Protein AF-A0A3T0RU20-F1 (afdb_monomer_lite)

Foldseek 3Di:
DDDDDDPPPPPPPPDPPPPDDPPPPVVVVVVVLQVQLCVQCVVVCVVLVNPPATDVRCSVVSSVVSCVVVVPDDGDPSNVVSVVVVVVVVVVVVVVVVVVVVVVVVVVPD

Structure (mmCIF, N/CA/C/O backbone):
data_AF-A0A3T0RU20-F1
#
_entry.id   AF-A0A3T0RU20-F1
#
loop_
_atom_site.group_PDB
_atom_site.id
_atom_site.type_symbol
_atom_site.label_atom_id
_atom_site.label_alt_id
_atom_site.label_comp_id
_atom_site.label_asym_id
_atom_site.label_entity_id
_atom_site.label_seq_id
_atom_site.pdbx_PDB_ins_code
_atom_site.Cartn_x
_atom_site.Cartn_y
_atom_site.Cartn_z
_atom_site.occupancy
_atom_site.B_iso_or_equiv
_atom_site.auth_seq_id
_atom_site.auth_comp_id
_atom_site.auth_asym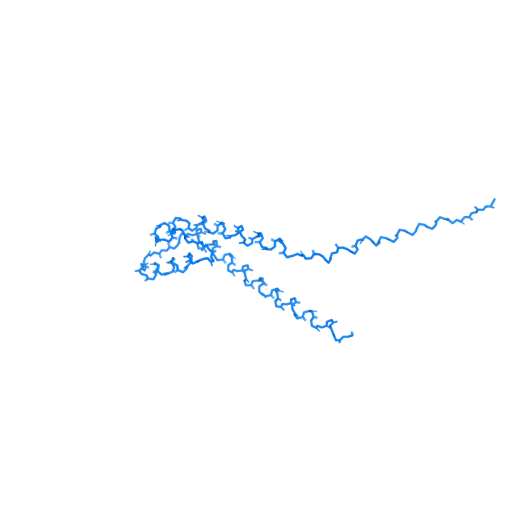_id
_atom_site.auth_atom_id
_atom_site.pdbx_PDB_model_num
ATOM 1 N N . MET A 1 1 ? 48.549 24.449 -58.937 1.00 46.28 1 MET A N 1
ATOM 2 C CA . MET A 1 1 ? 47.769 23.198 -59.045 1.00 46.28 1 MET A CA 1
ATOM 3 C C . MET A 1 1 ? 48.223 22.238 -57.959 1.00 46.28 1 MET A C 1
ATOM 5 O O . MET A 1 1 ? 49.352 21.774 -58.034 1.00 46.28 1 MET A O 1
ATOM 9 N N . LYS A 1 2 ? 47.392 22.028 -56.936 1.00 38.28 2 LYS A N 1
ATOM 10 C CA . LYS A 1 2 ? 47.407 20.900 -55.986 1.00 38.28 2 LYS A CA 1
ATOM 11 C C . LYS A 1 2 ? 46.027 20.899 -55.325 1.00 38.28 2 LYS A C 1
ATOM 13 O O . LYS A 1 2 ? 45.824 21.471 -54.261 1.00 38.28 2 LYS A O 1
ATOM 18 N N . ASN A 1 3 ? 45.063 20.385 -56.081 1.00 48.38 3 ASN A N 1
ATOM 19 C CA . ASN A 1 3 ? 43.754 20.021 -55.567 1.00 48.38 3 ASN A CA 1
ATOM 20 C C . ASN A 1 3 ? 43.882 18.761 -54.709 1.00 48.38 3 ASN A C 1
ATOM 22 O O . ASN A 1 3 ? 44.777 17.951 -54.936 1.00 48.38 3 ASN A O 1
ATOM 26 N N . ALA A 1 4 ? 42.874 18.589 -53.856 1.00 51.84 4 ALA A N 1
ATOM 27 C CA . ALA A 1 4 ? 42.479 17.355 -53.190 1.00 51.84 4 ALA A CA 1
ATOM 28 C C . ALA A 1 4 ? 43.355 16.927 -52.006 1.00 51.84 4 ALA A C 1
ATOM 30 O O . ALA A 1 4 ? 44.388 16.294 -52.166 1.00 51.84 4 ALA A O 1
ATOM 31 N N . LEU A 1 5 ? 42.870 17.200 -50.793 1.00 43.78 5 LEU A N 1
ATOM 32 C CA . LEU A 1 5 ? 42.203 16.168 -49.992 1.00 43.78 5 LEU A CA 1
ATOM 33 C C . LEU A 1 5 ? 41.652 16.812 -48.711 1.00 43.78 5 LEU A C 1
ATOM 35 O O . LEU A 1 5 ? 42.365 17.006 -47.734 1.00 43.78 5 LEU A O 1
ATOM 39 N N . VAL A 1 6 ? 40.364 17.148 -48.717 1.00 48.97 6 VAL A N 1
ATOM 40 C CA . VAL A 1 6 ? 39.599 17.404 -47.491 1.00 48.97 6 VAL A CA 1
ATOM 41 C C . VAL A 1 6 ? 38.577 16.277 -47.407 1.00 48.97 6 VAL A C 1
ATOM 43 O O . VAL A 1 6 ? 37.464 16.387 -47.910 1.00 48.97 6 VAL A O 1
ATOM 46 N N . ALA A 1 7 ? 39.004 15.139 -46.858 1.00 54.53 7 ALA A N 1
ATOM 47 C CA . ALA A 1 7 ? 38.116 14.029 -46.542 1.00 54.53 7 ALA A CA 1
ATOM 48 C C . ALA A 1 7 ? 37.534 14.270 -45.146 1.00 54.53 7 ALA A C 1
ATOM 50 O O . ALA A 1 7 ? 38.129 13.930 -44.125 1.00 54.53 7 ALA A O 1
ATOM 51 N N . ILE A 1 8 ? 36.367 14.908 -45.122 1.00 54.00 8 ILE A N 1
ATOM 52 C CA . ILE A 1 8 ? 35.485 14.980 -43.960 1.00 54.00 8 ILE A CA 1
ATOM 53 C C . ILE A 1 8 ? 34.958 13.559 -43.725 1.00 54.00 8 ILE A C 1
ATOM 55 O O . ILE A 1 8 ? 33.980 13.143 -44.338 1.00 54.00 8 ILE A O 1
ATOM 59 N N . ILE A 1 9 ? 35.620 12.798 -42.854 1.00 49.97 9 ILE A N 1
ATOM 60 C CA . ILE A 1 9 ? 35.049 11.580 -42.269 1.00 49.97 9 ILE A CA 1
ATOM 61 C C . ILE A 1 9 ? 34.425 11.991 -40.936 1.00 49.97 9 ILE A C 1
ATOM 63 O O . ILE A 1 9 ? 35.005 11.827 -39.867 1.00 49.97 9 ILE A O 1
ATOM 67 N N . VAL A 1 10 ? 33.223 12.565 -41.010 1.00 52.16 10 VAL A N 1
ATOM 68 C CA . VAL A 1 10 ? 32.302 12.608 -39.870 1.00 52.16 10 VAL A CA 1
ATOM 69 C C . VAL A 1 10 ? 31.591 11.261 -39.866 1.00 52.16 10 VAL A C 1
ATOM 71 O O . VAL A 1 10 ? 30.474 11.126 -40.355 1.00 52.16 10 VAL A O 1
ATOM 74 N N . ILE A 1 11 ? 32.267 10.231 -39.355 1.00 52.44 11 ILE A N 1
ATOM 75 C CA . ILE A 1 11 ? 31.548 9.062 -38.855 1.00 52.44 11 ILE A CA 1
ATOM 76 C C . ILE A 1 11 ? 31.219 9.404 -37.415 1.00 52.44 11 ILE A C 1
ATOM 78 O O . ILE A 1 11 ? 32.047 9.327 -36.509 1.00 52.44 11 ILE A O 1
ATOM 82 N N . ALA A 1 12 ? 29.982 9.855 -37.253 1.00 54.09 12 ALA A N 1
ATOM 83 C CA . ALA A 1 12 ? 29.282 9.899 -35.994 1.00 54.09 12 ALA A CA 1
ATOM 84 C C . ALA A 1 12 ? 29.239 8.487 -35.392 1.00 54.09 12 ALA A C 1
ATOM 86 O O . ALA A 1 12 ? 28.267 7.758 -35.538 1.00 54.09 12 ALA A O 1
ATOM 87 N N . SER A 1 13 ? 30.289 8.089 -34.685 1.00 47.34 13 SER A N 1
ATOM 88 C CA . SER A 1 13 ? 30.183 7.090 -33.624 1.00 47.34 13 SER A CA 1
ATOM 89 C C . SER A 1 13 ? 30.048 7.837 -32.306 1.00 47.34 13 SER A C 1
ATOM 91 O O . SER A 1 13 ? 30.888 7.756 -31.411 1.00 47.34 13 SER A O 1
ATOM 93 N N . SER A 1 1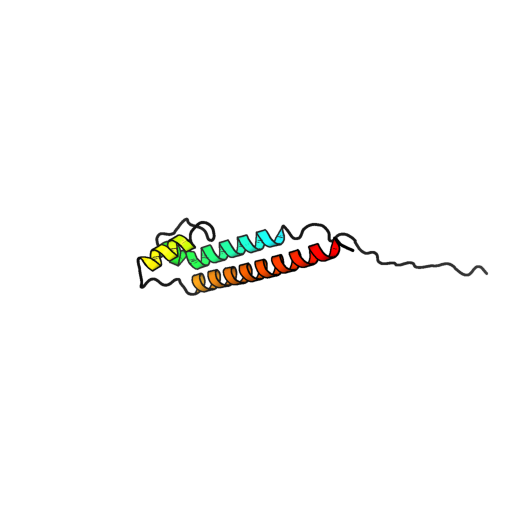4 ? 28.972 8.625 -32.236 1.00 52.34 14 SER A N 1
ATOM 94 C CA . SER A 1 14 ? 28.422 9.131 -30.993 1.00 52.34 14 SER A CA 1
ATOM 95 C C . SER A 1 14 ? 28.232 7.946 -30.050 1.00 52.34 14 SER A C 1
ATOM 97 O O . SER A 1 14 ? 27.397 7.075 -30.273 1.00 52.34 14 SER A O 1
ATOM 99 N N . THR A 1 15 ? 29.061 7.924 -29.010 1.00 52.59 15 THR A N 1
ATOM 100 C CA . THR A 1 15 ? 28.766 7.352 -27.695 1.00 52.59 15 THR A CA 1
ATOM 101 C C . THR A 1 15 ? 28.243 5.911 -27.687 1.00 52.59 15 THR A C 1
ATOM 103 O O . THR A 1 15 ? 27.055 5.664 -27.478 1.00 52.59 15 THR A O 1
ATOM 106 N N . MET A 1 16 ? 29.151 4.933 -27.742 1.00 48.09 16 MET A N 1
ATOM 107 C CA . MET A 1 16 ? 28.909 3.654 -27.063 1.00 48.09 16 MET A CA 1
ATOM 108 C C . MET A 1 16 ? 29.009 3.878 -25.548 1.00 48.09 16 MET A C 1
ATOM 110 O O . MET A 1 16 ? 30.010 3.567 -24.913 1.00 48.09 16 MET A O 1
ATOM 114 N N . ALA A 1 17 ? 27.977 4.488 -24.973 1.00 52.41 17 ALA A N 1
ATOM 115 C CA . ALA A 1 17 ? 27.816 4.638 -23.534 1.00 52.41 17 ALA A CA 1
ATOM 116 C C . ALA A 1 17 ? 26.329 4.540 -23.170 1.00 52.41 17 ALA A C 1
ATOM 118 O O . ALA A 1 17 ? 25.758 5.441 -22.574 1.00 52.41 17 ALA A O 1
ATOM 119 N N . PHE A 1 18 ? 25.699 3.419 -23.522 1.00 46.84 18 PHE A N 1
ATOM 120 C CA . PHE A 1 18 ? 24.424 3.004 -22.928 1.00 46.84 18 PHE A CA 1
ATOM 121 C C . PHE A 1 18 ? 24.533 1.560 -22.434 1.00 46.84 18 PHE A C 1
ATOM 123 O O . PHE A 1 18 ? 23.726 0.693 -22.746 1.00 46.84 18 PHE A O 1
ATOM 130 N N . ALA A 1 19 ? 25.579 1.292 -21.658 1.00 49.56 19 ALA A N 1
ATOM 131 C CA . ALA A 1 19 ? 25.706 0.086 -20.849 1.00 49.56 19 ALA A CA 1
ATOM 132 C C . ALA A 1 19 ? 26.041 0.476 -19.401 1.00 49.56 19 ALA A C 1
ATOM 134 O O . ALA A 1 19 ? 26.977 -0.030 -18.797 1.00 49.56 19 ALA A O 1
ATOM 135 N N . ALA A 1 20 ? 25.276 1.415 -18.840 1.00 45.41 20 ALA A N 1
ATOM 136 C CA . ALA A 1 20 ? 25.282 1.720 -17.414 1.00 45.41 20 ALA A CA 1
ATOM 137 C C . ALA A 1 20 ? 23.832 1.747 -16.911 1.00 45.41 20 ALA A C 1
ATOM 139 O O . ALA A 1 20 ? 23.152 2.762 -16.928 1.00 45.41 20 ALA A O 1
ATOM 140 N N . GLY A 1 21 ? 23.361 0.557 -16.538 1.00 44.25 21 GLY A N 1
ATOM 141 C CA . GLY A 1 21 ? 22.229 0.264 -15.659 1.00 44.25 21 GLY A CA 1
ATOM 142 C C . GLY A 1 21 ? 21.155 1.333 -15.416 1.00 44.25 21 GLY A C 1
ATOM 143 O O . GLY A 1 21 ? 21.220 2.055 -14.425 1.00 44.25 21 GLY A O 1
ATOM 144 N N . HIS A 1 22 ? 20.032 1.210 -16.130 1.00 44.62 22 HIS A N 1
ATOM 145 C CA . HIS A 1 22 ? 18.690 1.649 -15.699 1.00 44.62 22 HIS A CA 1
ATOM 146 C C . HIS A 1 22 ? 18.181 0.877 -14.449 1.00 44.62 22 HIS A C 1
ATOM 148 O O . HIS A 1 22 ? 17.042 0.417 -14.381 1.00 44.62 22 HIS A O 1
ATOM 154 N N . LYS A 1 23 ? 19.025 0.659 -13.432 1.00 47.91 23 LYS A N 1
ATOM 155 C CA . LYS A 1 23 ? 18.604 0.074 -12.146 1.00 47.91 23 LYS A CA 1
ATOM 156 C C . LYS A 1 23 ? 18.153 1.138 -11.135 1.00 47.91 23 LYS A C 1
ATOM 158 O O . LYS A 1 23 ? 17.424 0.787 -10.211 1.00 47.91 23 LYS A O 1
ATOM 163 N N . GLY A 1 24 ? 18.549 2.404 -11.307 1.00 46.19 24 GLY A N 1
ATOM 164 C CA . GLY A 1 24 ? 18.286 3.489 -10.348 1.00 46.19 24 GLY A CA 1
ATOM 165 C C . GLY A 1 24 ? 16.884 4.103 -10.436 1.00 46.19 24 GLY A C 1
ATOM 166 O O . GLY A 1 24 ? 16.194 4.211 -9.425 1.00 46.19 24 GLY A O 1
ATOM 167 N N . GLU A 1 25 ? 16.415 4.439 -11.639 1.00 49.53 25 GLU A N 1
ATOM 168 C CA . GLU A 1 25 ? 15.134 5.149 -11.831 1.00 49.53 25 GLU A CA 1
ATOM 169 C C . GLU A 1 25 ? 13.910 4.322 -11.412 1.00 49.53 25 GLU A C 1
ATOM 171 O O . GLU A 1 25 ? 12.904 4.853 -10.943 1.00 49.53 25 GLU A O 1
ATOM 176 N N . HIS A 1 26 ? 13.993 2.997 -11.531 1.00 51.06 26 HIS A N 1
ATOM 177 C CA . HIS A 1 26 ? 12.885 2.112 -11.180 1.00 51.06 26 HIS A CA 1
ATOM 178 C C . HIS A 1 26 ? 12.654 1.985 -9.675 1.00 51.06 26 HIS A C 1
ATOM 180 O O . HIS A 1 26 ? 11.516 1.774 -9.250 1.00 51.06 26 HIS A O 1
ATOM 186 N N . GLN A 1 27 ? 13.710 2.093 -8.865 1.00 53.78 27 GLN A N 1
ATOM 187 C CA . GLN A 1 27 ? 13.551 2.014 -7.417 1.00 53.78 27 GLN A CA 1
ATOM 188 C C . GLN A 1 27 ? 12.904 3.296 -6.875 1.00 53.78 27 GLN A C 1
ATOM 190 O O . GLN A 1 27 ? 11.999 3.200 -6.048 1.00 53.78 27 GLN A O 1
ATOM 195 N N . ALA A 1 28 ? 13.283 4.455 -7.428 1.00 58.41 28 ALA A N 1
ATOM 196 C CA . ALA A 1 28 ? 12.719 5.759 -7.085 1.00 58.41 28 ALA A CA 1
ATO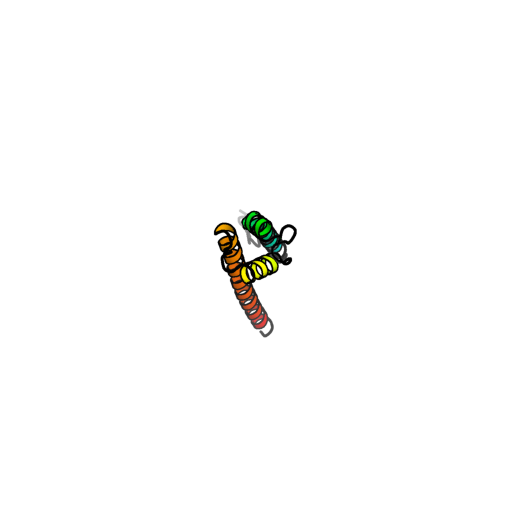M 197 C C . ALA A 1 28 ? 11.205 5.838 -7.362 1.00 58.41 28 ALA A C 1
ATOM 199 O O . ALA A 1 28 ? 10.427 6.194 -6.474 1.00 58.41 28 ALA A O 1
ATOM 200 N N . LYS A 1 29 ? 10.758 5.380 -8.543 1.00 61.09 29 LYS A N 1
ATOM 201 C CA . LYS A 1 29 ? 9.324 5.364 -8.889 1.00 61.09 29 LYS A CA 1
ATOM 202 C C . LYS A 1 29 ? 8.498 4.458 -7.977 1.00 61.09 29 LYS A C 1
ATOM 204 O O . LYS A 1 29 ? 7.402 4.823 -7.565 1.00 61.09 29 LYS A O 1
ATOM 209 N N . MET A 1 30 ? 9.040 3.298 -7.604 1.00 65.06 30 MET A N 1
ATOM 210 C CA . MET A 1 30 ? 8.378 2.388 -6.665 1.00 65.06 30 MET A CA 1
ATOM 211 C C . MET A 1 30 ? 8.269 2.982 -5.254 1.00 65.06 30 MET A C 1
ATOM 213 O O . MET A 1 30 ? 7.273 2.741 -4.573 1.00 65.06 30 MET A O 1
ATOM 217 N N . SER A 1 31 ? 9.268 3.741 -4.790 1.00 71.81 31 SER A N 1
ATOM 218 C CA . SER A 1 31 ? 9.185 4.444 -3.502 1.00 71.81 31 SER A CA 1
ATOM 219 C C . SER A 1 31 ? 8.176 5.589 -3.524 1.00 71.81 31 SER A C 1
ATOM 221 O O . SER A 1 31 ? 7.358 5.669 -2.612 1.00 71.81 31 SER A O 1
ATOM 223 N N . GLU A 1 32 ? 8.156 6.417 -4.570 1.00 77.69 32 GLU A N 1
ATOM 224 C CA . GLU A 1 32 ? 7.174 7.504 -4.698 1.00 77.69 32 GLU A CA 1
ATOM 225 C C . GLU A 1 32 ? 5.739 6.974 -4.743 1.00 77.69 32 GLU A C 1
ATOM 227 O O . GLU A 1 32 ? 4.862 7.489 -4.051 1.00 77.69 32 GLU A O 1
ATOM 232 N N . GLN A 1 33 ? 5.502 5.880 -5.471 1.00 79.25 33 GLN A N 1
ATOM 233 C CA . GLN A 1 33 ? 4.190 5.235 -5.502 1.00 79.25 33 GLN A CA 1
ATOM 234 C C . GLN A 1 33 ? 3.776 4.697 -4.130 1.00 79.25 33 GLN A C 1
ATOM 236 O O . GLN A 1 33 ? 2.622 4.844 -3.738 1.00 79.25 33 GLN A O 1
ATOM 241 N N . LYS A 1 34 ? 4.699 4.110 -3.356 1.00 82.62 34 LYS A N 1
ATOM 242 C CA . LYS A 1 34 ? 4.399 3.672 -1.983 1.00 82.62 34 LYS A CA 1
ATOM 243 C C . LYS A 1 34 ? 4.015 4.839 -1.081 1.00 82.62 34 LYS A C 1
ATOM 245 O O . LYS A 1 34 ? 3.070 4.701 -0.311 1.00 82.62 34 LYS A O 1
ATOM 250 N N . VAL A 1 35 ? 4.711 5.971 -1.192 1.00 85.25 35 VAL A N 1
ATOM 251 C CA . VAL A 1 35 ? 4.391 7.193 -0.439 1.00 85.25 35 VAL A CA 1
ATOM 252 C C . VAL A 1 35 ? 3.016 7.724 -0.843 1.00 85.25 35 VAL A C 1
ATOM 254 O O . VAL A 1 35 ? 2.200 8.017 0.027 1.00 85.25 35 VAL A O 1
ATOM 257 N N . ALA A 1 36 ? 2.714 7.764 -2.143 1.00 85.56 36 ALA A N 1
ATOM 258 C CA . ALA A 1 36 ? 1.404 8.171 -2.643 1.00 85.56 36 ALA A CA 1
ATOM 259 C C . ALA A 1 36 ? 0.279 7.263 -2.119 1.00 85.56 36 ALA A C 1
ATOM 261 O O . ALA A 1 36 ? -0.764 7.763 -1.700 1.00 85.56 36 ALA A O 1
ATOM 262 N N . ILE A 1 37 ? 0.497 5.943 -2.070 1.00 84.94 37 ILE A N 1
ATOM 263 C CA . ILE A 1 37 ? -0.493 5.005 -1.528 1.00 84.94 37 ILE A CA 1
ATOM 264 C C . ILE A 1 37 ? -0.616 5.136 -0.009 1.00 84.94 37 ILE A C 1
ATOM 266 O O . ILE A 1 37 ? -1.732 5.127 0.496 1.00 84.94 37 ILE A O 1
ATOM 270 N N . ASN A 1 38 ? 0.491 5.290 0.724 1.00 87.50 38 ASN A N 1
ATOM 271 C CA . ASN A 1 38 ? 0.447 5.556 2.165 1.00 87.50 38 ASN A CA 1
ATOM 272 C C . ASN A 1 38 ? -0.410 6.786 2.459 1.00 87.50 38 ASN A C 1
ATOM 274 O O . ASN A 1 38 ? -1.278 6.720 3.322 1.00 87.50 38 ASN A O 1
ATOM 278 N N . LYS A 1 39 ? -0.222 7.864 1.688 1.00 88.56 39 LYS A N 1
ATOM 279 C CA . LYS A 1 39 ? -1.000 9.093 1.839 1.00 88.56 39 LYS A CA 1
ATOM 280 C C . LYS A 1 39 ? -2.470 8.902 1.458 1.00 88.56 39 LYS A C 1
ATOM 282 O O . LYS A 1 39 ? -3.356 9.368 2.164 1.00 88.56 39 LYS A O 1
ATOM 287 N N . ALA A 1 40 ? -2.741 8.195 0.359 1.00 88.56 40 ALA A N 1
ATOM 288 C CA . ALA A 1 40 ? -4.102 7.921 -0.103 1.00 88.56 40 ALA A CA 1
ATOM 289 C C . ALA A 1 40 ? -4.880 6.999 0.851 1.00 88.56 40 ALA A C 1
ATOM 291 O O . ALA A 1 40 ? -6.094 7.125 0.965 1.00 88.56 40 ALA A O 1
ATOM 292 N N . CYS A 1 41 ? -4.184 6.084 1.527 1.00 88.06 41 CYS A N 1
ATOM 293 C C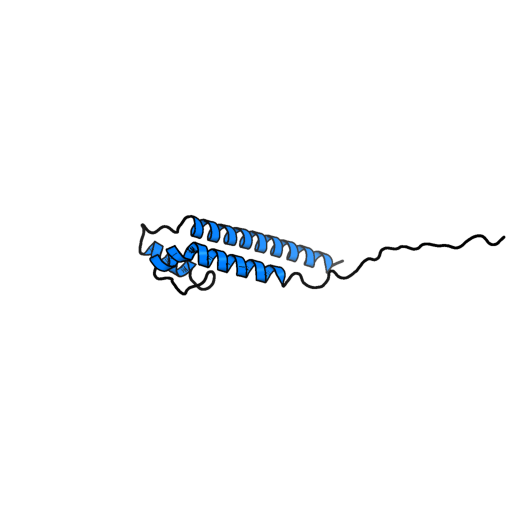A . CYS A 1 41 ? -4.748 5.137 2.484 1.00 88.06 41 CYS A CA 1
ATOM 294 C C . CYS A 1 41 ? -4.618 5.599 3.942 1.00 88.06 41 CYS A C 1
ATOM 296 O O . CYS A 1 41 ? -4.944 4.822 4.832 1.00 88.06 41 CYS A O 1
ATOM 298 N N . GLU A 1 42 ? -4.135 6.814 4.220 1.00 90.19 42 GLU A N 1
ATOM 299 C CA . GLU A 1 42 ? -3.867 7.284 5.587 1.00 90.19 42 GLU A CA 1
ATOM 300 C C . GLU A 1 42 ? -5.151 7.362 6.423 1.00 90.19 42 GLU A C 1
ATOM 302 O O . GLU A 1 42 ? -5.189 6.877 7.552 1.00 90.19 42 GLU A O 1
ATOM 307 N N . ALA A 1 43 ? -6.230 7.888 5.839 1.00 89.44 43 ALA A N 1
ATOM 308 C CA . ALA A 1 43 ? -7.535 7.976 6.493 1.00 89.44 43 ALA A CA 1
ATOM 309 C C . ALA A 1 43 ? -8.137 6.586 6.773 1.00 89.44 43 ALA A C 1
ATOM 311 O O . ALA A 1 43 ? -8.650 6.324 7.865 1.00 89.44 43 ALA A O 1
ATOM 312 N N . ASP A 1 44 ? -8.013 5.663 5.814 1.00 89.81 44 ASP A N 1
ATOM 313 C CA . ASP A 1 44 ? -8.449 4.275 5.987 1.00 89.81 44 ASP A CA 1
ATOM 314 C C . ASP A 1 44 ? -7.594 3.562 7.045 1.00 89.81 44 ASP A C 1
ATOM 316 O O . ASP A 1 44 ? -8.108 2.801 7.862 1.00 89.81 44 ASP A O 1
ATOM 320 N N . ALA A 1 45 ? -6.284 3.828 7.060 1.00 89.56 45 ALA A N 1
ATOM 321 C CA . ALA A 1 45 ? -5.350 3.281 8.033 1.00 89.56 45 ALA A CA 1
ATOM 322 C C . ALA A 1 45 ? -5.660 3.779 9.444 1.00 89.56 45 ALA A C 1
ATOM 324 O O . ALA A 1 45 ? -5.643 2.981 10.377 1.00 89.56 45 ALA A O 1
ATOM 325 N N . ALA A 1 46 ? -5.974 5.065 9.603 1.00 90.81 46 ALA A N 1
ATOM 326 C CA . ALA A 1 46 ? -6.394 5.639 10.875 1.00 90.81 46 ALA A CA 1
ATOM 327 C C . ALA A 1 46 ? -7.697 4.999 11.368 1.00 90.81 46 ALA A C 1
ATOM 329 O O . ALA A 1 46 ? -7.771 4.563 12.515 1.00 90.81 46 ALA A O 1
ATOM 330 N N . THR A 1 47 ? -8.678 4.843 10.477 1.00 89.44 47 THR A N 1
ATOM 331 C CA . THR A 1 47 ? -9.972 4.211 10.789 1.00 89.44 47 THR A CA 1
ATOM 332 C C . THR A 1 47 ? -9.813 2.744 11.196 1.00 89.44 47 THR A C 1
ATOM 334 O O . THR A 1 47 ? -10.454 2.270 12.132 1.00 89.44 47 THR A O 1
ATOM 337 N N . ALA A 1 48 ? -8.922 2.020 10.517 1.00 87.75 48 ALA A N 1
ATOM 338 C CA . ALA A 1 48 ? -8.679 0.603 10.754 1.00 87.75 48 ALA A CA 1
ATOM 339 C C . ALA A 1 48 ? -7.699 0.306 11.909 1.00 87.75 48 ALA A C 1
ATOM 341 O O . ALA A 1 48 ? -7.435 -0.865 12.191 1.00 87.75 48 ALA A O 1
ATOM 342 N N . GLY A 1 49 ? -7.115 1.326 12.553 1.00 90.25 49 GLY A N 1
ATOM 343 C CA . GLY A 1 49 ? -6.055 1.142 13.556 1.00 90.25 49 GLY A CA 1
ATOM 344 C C . GLY A 1 49 ? -4.745 0.593 12.968 1.00 90.25 49 GLY A C 1
ATOM 345 O O . GLY A 1 49 ? -3.973 -0.084 13.643 1.00 90.25 49 GLY A O 1
ATOM 346 N N . CYS A 1 50 ? -4.506 0.852 11.684 1.00 88.81 50 CYS A N 1
ATOM 347 C CA . CYS A 1 50 ? -3.329 0.443 10.923 1.00 88.81 50 CYS A CA 1
ATOM 348 C C . CYS A 1 50 ? -2.292 1.569 10.761 1.00 88.81 50 CYS A C 1
ATOM 350 O O . CYS A 1 50 ? -1.345 1.416 9.984 1.00 88.81 50 CYS A O 1
ATOM 352 N N . THR A 1 51 ? -2.463 2.690 11.468 1.00 82.31 51 THR A N 1
ATOM 353 C CA . THR A 1 51 ? -1.505 3.800 11.534 1.00 82.31 51 THR A CA 1
ATOM 354 C C . THR A 1 51 ? -0.122 3.294 11.956 1.00 82.31 51 THR A C 1
ATOM 356 O O . THR A 1 51 ? 0.019 2.511 12.892 1.00 82.31 51 THR A O 1
ATOM 359 N N . GLY A 1 52 ? 0.913 3.681 11.205 1.00 82.12 52 GLY A N 1
ATOM 360 C CA . GLY A 1 52 ? 2.291 3.207 11.401 1.00 82.12 52 GLY A CA 1
ATOM 361 C C . GLY A 1 52 ? 2.690 1.983 10.566 1.00 82.12 52 GLY A C 1
ATOM 362 O O . GLY A 1 52 ? 3.842 1.559 10.623 1.00 82.12 52 GLY A O 1
ATOM 363 N N . LYS A 1 53 ? 1.784 1.414 9.760 1.00 86.25 53 LYS A N 1
ATOM 364 C CA . LYS A 1 53 ? 2.145 0.413 8.744 1.00 86.25 53 LYS A CA 1
ATOM 365 C C . LYS A 1 53 ? 2.248 1.065 7.373 1.00 86.25 53 LYS A C 1
ATOM 367 O O . LYS A 1 53 ? 1.352 1.787 6.959 1.00 86.25 53 LYS A O 1
ATOM 372 N N . GLU A 1 54 ? 3.296 0.723 6.635 1.00 86.50 54 GLU A N 1
ATOM 373 C CA . GLU A 1 54 ? 3.506 1.234 5.281 1.00 86.50 54 GLU A CA 1
ATOM 374 C C . GLU A 1 54 ? 3.027 0.265 4.194 1.00 86.50 54 GLU A C 1
ATOM 376 O O . GLU A 1 54 ? 2.890 -0.956 4.384 1.00 86.50 54 GLU A O 1
ATOM 381 N N . PHE A 1 55 ? 2.818 0.809 3.001 1.00 82.44 55 PHE A N 1
ATOM 382 C CA . PHE A 1 55 ? 2.482 0.072 1.806 1.00 82.44 55 PHE A CA 1
ATOM 383 C C . PHE A 1 55 ? 3.655 -0.821 1.375 1.00 82.44 55 PHE A C 1
ATOM 385 O O . PHE A 1 55 ? 4.770 -0.377 1.104 1.00 82.44 55 PHE A O 1
ATOM 392 N N . GLY A 1 56 ? 3.403 -2.131 1.335 1.00 77.06 56 GLY A N 1
ATOM 393 C CA . GLY A 1 56 ? 4.441 -3.158 1.202 1.00 77.06 56 GLY A CA 1
ATOM 394 C C . GLY A 1 56 ? 5.053 -3.630 2.531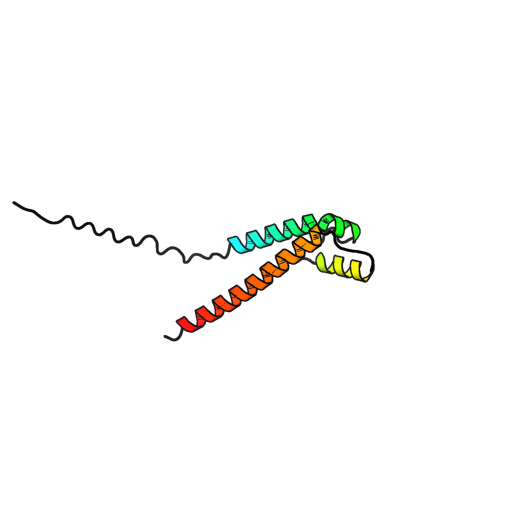 1.00 77.06 56 GLY A C 1
ATOM 395 O O . GLY A 1 56 ? 5.631 -4.711 2.546 1.00 77.06 56 GLY A O 1
ATOM 396 N N . GLY A 1 57 ? 4.859 -2.896 3.633 1.00 81.44 57 GLY A N 1
ATOM 397 C CA . GLY A 1 57 ? 5.288 -3.251 4.998 1.00 81.44 57 GLY A CA 1
ATOM 398 C C . GLY A 1 57 ? 4.191 -3.868 5.880 1.00 81.44 57 GLY A C 1
ATOM 399 O O . GLY A 1 57 ? 4.435 -4.215 7.030 1.00 81.44 57 GLY A O 1
ATOM 400 N N . GLY A 1 58 ? 2.972 -4.033 5.357 1.00 85.75 58 GLY A N 1
ATOM 401 C CA . GLY A 1 58 ? 1.868 -4.701 6.061 1.00 85.75 58 GLY A CA 1
ATOM 402 C C . GLY A 1 58 ? 0.577 -3.893 6.168 1.00 85.75 58 GLY A C 1
ATOM 403 O O . GLY A 1 58 ? -0.410 -4.435 6.664 1.00 85.75 58 GLY A O 1
ATOM 404 N N . LEU A 1 59 ? 0.545 -2.658 5.654 1.00 87.94 59 LEU A N 1
ATOM 405 C CA . LEU A 1 59 ? -0.652 -1.809 5.637 1.00 87.94 59 LEU A CA 1
ATOM 406 C C . LEU A 1 59 ? -1.858 -2.527 5.013 1.00 87.94 59 LEU A C 1
ATOM 408 O O . LEU A 1 59 ? -2.893 -2.690 5.651 1.00 87.94 59 LEU A O 1
ATOM 412 N N . MET A 1 60 ? -1.684 -3.069 3.804 1.00 86.19 60 MET A N 1
ATOM 413 C CA . MET A 1 60 ? -2.744 -3.803 3.101 1.00 86.19 60 MET A CA 1
ATOM 414 C C . MET A 1 60 ? -3.205 -5.064 3.837 1.00 86.19 60 MET A C 1
ATOM 416 O O . MET A 1 60 ? -4.381 -5.409 3.787 1.00 86.19 60 MET A O 1
ATOM 420 N N . LYS A 1 61 ? -2.304 -5.751 4.552 1.00 89.31 61 LYS A N 1
ATOM 421 C CA . LYS A 1 61 ? -2.678 -6.910 5.379 1.00 89.31 61 LYS A CA 1
ATOM 422 C C . LYS A 1 61 ? -3.566 -6.487 6.545 1.00 89.31 61 LYS A C 1
ATOM 424 O O . LYS A 1 61 ? -4.546 -7.166 6.831 1.00 89.31 61 LYS A O 1
ATOM 429 N N . CYS A 1 62 ? -3.223 -5.376 7.187 1.00 90.88 62 CYS A N 1
ATOM 430 C CA . CYS A 1 62 ? -3.980 -4.830 8.303 1.00 90.88 62 CYS A CA 1
ATOM 431 C C . CYS A 1 62 ? -5.372 -4.358 7.860 1.00 90.88 62 CYS A C 1
ATOM 433 O O . CYS A 1 62 ? -6.367 -4.818 8.410 1.00 90.88 62 CYS A O 1
ATOM 435 N N . LEU A 1 63 ? -5.455 -3.569 6.783 1.00 89.56 63 LEU A N 1
ATOM 436 C CA . LEU A 1 63 ? -6.730 -3.120 6.210 1.00 89.56 63 LEU A CA 1
ATOM 437 C C . LEU A 1 63 ? -7.616 -4.292 5.775 1.00 89.56 63 LEU A C 1
ATOM 439 O O . LEU A 1 63 ? -8.823 -4.278 5.997 1.00 89.56 63 LEU A O 1
ATOM 443 N N . HIS A 1 64 ? -7.029 -5.343 5.198 1.00 89.50 64 HIS A N 1
ATOM 444 C CA . HIS A 1 64 ? -7.779 -6.537 4.814 1.00 89.50 64 HIS A CA 1
ATOM 445 C C . HIS A 1 64 ? -8.288 -7.329 6.029 1.00 89.50 64 HIS A C 1
ATOM 447 O O . HIS A 1 64 ? -9.412 -7.827 6.010 1.00 89.50 64 HIS A O 1
ATOM 453 N N . ALA A 1 65 ? -7.491 -7.429 7.098 1.00 91.75 65 ALA A N 1
ATOM 454 C CA . ALA A 1 65 ? -7.926 -8.036 8.353 1.00 91.75 65 ALA A CA 1
ATOM 455 C C . ALA A 1 65 ? -9.066 -7.230 8.994 1.00 91.75 65 ALA A C 1
ATOM 457 O O . ALA A 1 65 ? -10.074 -7.814 9.391 1.00 91.75 65 ALA A O 1
ATOM 458 N N . TYR A 1 66 ? -8.946 -5.901 9.006 1.00 90.19 66 TYR A N 1
ATOM 459 C CA . TYR A 1 66 ? -9.986 -5.008 9.502 1.00 90.19 66 TYR A CA 1
ATOM 460 C C . TYR A 1 66 ? -11.270 -5.119 8.678 1.00 90.19 66 TYR A C 1
ATOM 462 O O . TYR A 1 66 ? -12.333 -5.294 9.257 1.00 90.19 66 TYR A O 1
ATOM 470 N N . LYS A 1 67 ? -11.186 -5.133 7.340 1.00 90.19 67 LYS A N 1
ATOM 471 C CA . LYS A 1 67 ? -12.336 -5.369 6.449 1.00 90.19 67 LYS A CA 1
ATOM 472 C C . LYS A 1 67 ? -12.993 -6.731 6.681 1.00 90.19 67 LYS A C 1
ATOM 474 O O . LYS A 1 67 ? -14.208 -6.870 6.604 1.00 90.19 67 LYS A O 1
ATOM 479 N N . LYS A 1 68 ? -12.197 -7.766 6.957 1.00 89.44 68 LYS A N 1
ATOM 480 C CA . LYS A 1 68 ? -12.727 -9.102 7.255 1.00 89.44 68 LYS A CA 1
ATOM 481 C C . LYS A 1 68 ? -13.496 -9.118 8.581 1.00 89.44 68 LYS A C 1
ATOM 483 O O . LYS A 1 68 ? -14.523 -9.787 8.665 1.00 89.44 68 LYS A O 1
ATOM 488 N N . ALA A 1 69 ? -12.997 -8.400 9.587 1.00 91.00 69 ALA A N 1
ATOM 489 C CA . ALA A 1 69 ? -13.658 -8.238 10.880 1.00 91.00 69 ALA A CA 1
ATOM 490 C C . ALA A 1 69 ? -14.879 -7.300 10.797 1.00 91.00 69 ALA A C 1
ATOM 492 O O . ALA A 1 69 ? -15.890 -7.551 11.444 1.00 91.00 69 ALA A O 1
ATOM 493 N N . ASN A 1 70 ? -14.815 -6.276 9.945 1.00 91.12 70 ASN A N 1
ATOM 494 C CA . ASN A 1 70 ? -15.844 -5.264 9.740 1.00 91.12 70 ASN A CA 1
ATOM 495 C C . ASN A 1 70 ? -16.369 -5.347 8.306 1.00 91.12 70 ASN A C 1
ATOM 497 O O . ASN A 1 70 ? -15.903 -4.638 7.417 1.00 91.12 70 ASN A O 1
ATOM 501 N N . LYS A 1 71 ? -17.365 -6.211 8.072 1.00 84.44 71 LYS A N 1
ATOM 502 C CA . LYS A 1 71 ? -17.906 -6.474 6.724 1.00 84.44 71 LYS A CA 1
ATOM 503 C C . LYS A 1 71 ? -18.523 -5.252 6.019 1.00 84.44 71 LYS A C 1
ATOM 505 O O . LYS A 1 71 ? -18.746 -5.329 4.817 1.00 84.44 71 LYS A O 1
ATOM 510 N N . GLY A 1 72 ? -18.784 -4.159 6.739 1.00 85.25 72 GLY A N 1
ATOM 511 C CA . GLY A 1 72 ? -19.241 -2.877 6.183 1.00 85.25 72 GLY A CA 1
ATOM 512 C C . GLY A 1 72 ? -18.121 -1.873 5.893 1.00 85.25 72 GLY A C 1
ATOM 513 O O . GLY A 1 72 ? -18.399 -0.782 5.412 1.00 85.25 72 GLY A O 1
ATOM 514 N N . PHE A 1 73 ? -16.865 -2.210 6.196 1.00 87.81 73 PHE A N 1
ATOM 515 C CA . PHE A 1 73 ? -15.738 -1.327 5.929 1.00 87.81 73 PHE A CA 1
ATOM 516 C C . PHE A 1 73 ? -15.301 -1.439 4.468 1.00 87.81 73 PHE A C 1
ATOM 518 O O . PHE A 1 73 ? -14.901 -2.508 3.986 1.00 87.81 73 PHE A O 1
ATOM 525 N N . GLU A 1 74 ? -15.321 -0.310 3.774 1.00 89.06 74 GLU A N 1
ATOM 526 C CA . GLU A 1 74 ? -14.752 -0.169 2.444 1.00 89.06 74 GLU A CA 1
ATOM 527 C C . GLU A 1 74 ? -13.593 0.816 2.474 1.00 89.06 74 GLU A C 1
ATOM 529 O O . GLU A 1 74 ? -13.627 1.813 3.187 1.00 89.06 74 GLU A O 1
ATOM 534 N N . LEU A 1 75 ? -12.555 0.505 1.695 1.00 88.12 75 LEU A N 1
ATOM 535 C CA . LEU A 1 75 ? -11.471 1.448 1.469 1.00 88.12 75 LEU A CA 1
ATOM 536 C C . LEU A 1 75 ? -12.016 2.636 0.695 1.00 88.12 75 LEU A C 1
ATOM 538 O O . LEU A 1 75 ? -12.761 2.448 -0.272 1.00 88.12 75 LEU A O 1
ATOM 542 N N . SER A 1 76 ? -11.548 3.820 1.057 1.00 89.31 76 SER A N 1
ATOM 543 C CA . SER A 1 76 ? -11.781 5.030 0.290 1.00 89.31 76 SER A CA 1
ATOM 544 C C . SER A 1 76 ? -11.379 4.818 -1.174 1.00 89.31 76 SER A C 1
ATOM 546 O O . SER A 1 7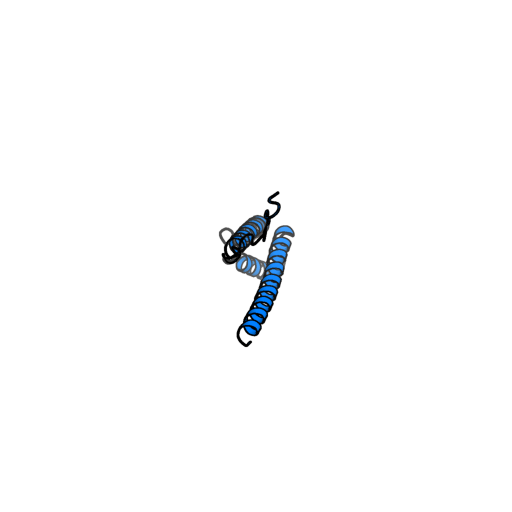6 ? -10.375 4.162 -1.481 1.00 89.31 76 SER A O 1
ATOM 548 N N . GLU A 1 77 ? -12.151 5.397 -2.094 1.00 89.19 77 GLU A N 1
ATOM 549 C CA . GLU A 1 77 ? -11.943 5.288 -3.547 1.00 89.19 77 GLU A CA 1
ATOM 550 C C . GLU A 1 77 ? -10.496 5.621 -3.952 1.00 89.19 77 GLU A C 1
ATOM 552 O O . GLU A 1 77 ? -9.902 4.941 -4.794 1.00 89.19 77 GLU A O 1
ATOM 557 N N . GLY A 1 78 ? -9.889 6.610 -3.284 1.00 87.19 78 GLY A N 1
ATOM 558 C CA . GLY A 1 78 ? -8.490 6.995 -3.474 1.00 87.19 78 GLY A CA 1
ATOM 559 C C . GLY A 1 78 ? -7.501 5.881 -3.115 1.00 87.19 78 GLY A C 1
ATOM 560 O O . GLY A 1 78 ? -6.645 5.532 -3.929 1.00 87.19 78 GLY A O 1
ATOM 561 N N . CYS A 1 79 ? -7.643 5.264 -1.939 1.00 86.56 79 CYS A N 1
ATOM 562 C CA . CYS A 1 79 ? -6.793 4.151 -1.513 1.00 86.56 79 CYS A CA 1
ATOM 563 C C . CYS A 1 79 ? -6.970 2.925 -2.419 1.00 86.56 79 CYS A C 1
ATOM 565 O O . CYS A 1 79 ? -5.992 2.293 -2.832 1.00 86.56 79 CYS A O 1
ATOM 567 N N . LYS A 1 80 ? -8.216 2.607 -2.788 1.00 87.56 80 LYS A N 1
ATOM 568 C CA . LYS A 1 80 ? -8.549 1.481 -3.671 1.00 87.56 80 LYS A CA 1
ATOM 569 C C . LYS A 1 80 ? -7.924 1.652 -5.059 1.00 87.56 80 LYS A C 1
ATOM 571 O O . LYS A 1 80 ? -7.265 0.732 -5.549 1.00 87.56 80 LYS A O 1
ATOM 576 N N . SER A 1 81 ? -8.053 2.842 -5.645 1.00 87.12 81 SER A N 1
ATOM 577 C CA . SER A 1 81 ? -7.502 3.176 -6.964 1.00 87.12 81 SER A CA 1
ATOM 578 C C . SER A 1 81 ? -5.972 3.184 -6.964 1.00 87.12 81 SER A C 1
ATOM 580 O O . SER A 1 81 ? -5.355 2.537 -7.812 1.00 87.12 81 SER A O 1
ATOM 582 N N . ALA A 1 82 ? -5.347 3.824 -5.969 1.00 84.75 82 ALA A N 1
ATOM 583 C CA . ALA A 1 82 ? -3.889 3.879 -5.843 1.00 84.75 82 ALA A CA 1
ATOM 584 C C . ALA A 1 82 ? -3.271 2.477 -5.678 1.00 84.75 82 ALA A C 1
ATOM 586 O O . ALA A 1 82 ? -2.254 2.143 -6.288 1.00 84.75 82 ALA A O 1
ATOM 587 N N . THR A 1 83 ? -3.932 1.610 -4.906 1.00 82.94 83 THR A N 1
ATOM 588 C CA . THR A 1 83 ? -3.505 0.217 -4.714 1.00 82.94 83 THR A CA 1
ATOM 589 C C . THR A 1 83 ? -3.646 -0.611 -5.998 1.00 82.94 83 THR A C 1
ATOM 591 O O . THR A 1 83 ? -2.788 -1.447 -6.298 1.00 82.94 83 THR A O 1
ATOM 594 N N . HIS A 1 84 ? -4.722 -0.396 -6.764 1.00 83.88 84 HIS A N 1
ATOM 595 C CA . HIS A 1 84 ? -4.979 -1.099 -8.022 1.00 83.88 84 HIS A CA 1
ATOM 596 C C . HIS A 1 84 ? -3.979 -0.715 -9.123 1.00 83.88 84 HIS A C 1
ATOM 598 O O . HIS A 1 84 ? -3.465 -1.597 -9.820 1.00 83.88 84 HIS A O 1
ATOM 604 N N . ALA A 1 85 ? -3.652 0.576 -9.232 1.00 79.50 85 ALA A N 1
ATOM 605 C CA . ALA A 1 85 ? -2.655 1.086 -10.170 1.00 79.50 85 ALA A CA 1
ATOM 606 C C . ALA A 1 85 ? -1.298 0.394 -9.969 1.00 79.50 85 ALA A C 1
ATOM 608 O O . ALA A 1 85 ? -0.776 -0.235 -10.887 1.00 79.50 85 ALA A O 1
ATOM 609 N N . MET A 1 86 ? -0.797 0.356 -8.730 1.00 76.81 86 MET A N 1
ATOM 610 C CA . MET A 1 86 ? 0.503 -0.262 -8.434 1.00 76.81 86 MET A CA 1
ATOM 611 C C . MET A 1 86 ? 0.512 -1.775 -8.696 1.00 76.81 86 MET A C 1
ATOM 613 O O . MET A 1 86 ? 1.508 -2.350 -9.140 1.00 76.81 86 MET A O 1
ATOM 617 N N . ARG A 1 87 ? -0.612 -2.462 -8.449 1.00 77.69 87 ARG A N 1
ATOM 618 C CA . ARG A 1 87 ? -0.729 -3.898 -8.740 1.00 77.69 87 ARG A CA 1
ATOM 619 C C . ARG A 1 87 ? -0.632 -4.176 -10.242 1.00 77.69 87 ARG A C 1
ATOM 621 O O . ARG A 1 87 ? 0.048 -5.134 -10.610 1.00 77.69 87 ARG A O 1
ATOM 628 N N . SER A 1 88 ? -1.252 -3.324 -11.058 1.00 75.12 88 SER A N 1
ATOM 629 C CA . SER A 1 88 ? -1.223 -3.400 -12.523 1.00 75.12 88 SER A CA 1
ATOM 630 C C . SER A 1 88 ? 0.186 -3.139 -13.060 1.00 75.12 88 SER A C 1
ATOM 632 O O . SER A 1 88 ? 0.746 -3.984 -13.762 1.00 75.12 88 SER A O 1
ATOM 634 N N . GLU A 1 89 ? 0.834 -2.069 -12.594 1.00 71.50 89 GLU A N 1
ATOM 635 C CA . GLU A 1 89 ? 2.210 -1.744 -12.986 1.00 71.50 89 GLU A CA 1
ATOM 636 C C . GLU A 1 89 ? 3.203 -2.845 -12.583 1.00 71.50 89 GLU A C 1
ATOM 638 O O . GLU A 1 89 ? 4.124 -3.187 -13.328 1.00 71.50 89 GLU A O 1
ATOM 643 N N . LYS A 1 90 ? 2.994 -3.489 -11.427 1.00 70.56 90 LYS A N 1
ATOM 644 C CA . LYS A 1 90 ? 3.824 -4.616 -10.984 1.00 70.56 90 LYS A CA 1
ATOM 645 C C . LYS A 1 90 ? 3.645 -5.864 -11.854 1.00 70.56 90 LYS A C 1
ATOM 647 O O . LYS A 1 90 ? 4.622 -6.587 -12.065 1.00 70.56 90 LYS A O 1
ATOM 652 N N . SER A 1 91 ? 2.434 -6.159 -12.333 1.00 70.50 91 SER A N 1
ATOM 653 C CA . SER A 1 91 ? 2.207 -7.271 -13.271 1.00 70.50 91 SER A CA 1
ATOM 654 C C . SER A 1 91 ? 2.829 -7.004 -14.635 1.00 70.50 91 SER A C 1
ATOM 656 O O . SER A 1 91 ? 3.518 -7.879 -15.159 1.00 70.50 91 SER A O 1
ATOM 658 N N . GLU A 1 92 ? 2.680 -5.791 -15.162 1.00 68.94 92 GLU A N 1
ATOM 659 C CA . GLU A 1 92 ? 3.303 -5.398 -16.426 1.00 68.94 92 GLU A CA 1
ATOM 660 C C . GLU A 1 92 ? 4.830 -5.434 -16.329 1.00 68.94 92 GLU A C 1
ATOM 662 O O . GLU A 1 92 ? 5.504 -5.938 -17.226 1.00 68.94 92 GLU A O 1
ATOM 667 N N . MET A 1 93 ? 5.395 -5.005 -15.197 1.00 64.31 93 MET A N 1
ATOM 668 C CA . MET A 1 93 ? 6.830 -5.107 -14.941 1.00 64.31 93 MET A CA 1
ATOM 669 C C . MET A 1 93 ? 7.311 -6.563 -14.922 1.00 64.31 93 MET A C 1
ATOM 671 O O . MET A 1 93 ? 8.370 -6.870 -15.469 1.00 64.31 93 MET A O 1
ATOM 675 N N . LYS A 1 94 ? 6.554 -7.479 -14.304 1.00 66.88 94 LYS A N 1
ATOM 676 C CA . LYS A 1 94 ? 6.898 -8.910 -14.304 1.00 66.88 94 LYS A CA 1
ATOM 677 C C . LYS A 1 94 ? 6.831 -9.510 -15.706 1.00 66.88 94 LYS A C 1
ATOM 679 O O . LYS A 1 94 ? 7.725 -10.278 -16.051 1.00 66.88 94 LYS A O 1
ATOM 684 N N . ALA A 1 95 ? 5.829 -9.138 -16.499 1.00 68.69 95 ALA A N 1
ATOM 685 C CA . ALA A 1 95 ? 5.694 -9.580 -17.883 1.00 68.69 95 ALA A CA 1
ATOM 686 C C . ALA A 1 95 ? 6.858 -9.073 -18.752 1.00 68.69 95 ALA A C 1
ATOM 688 O O . ALA A 1 95 ? 7.515 -9.865 -19.421 1.00 68.69 95 ALA A O 1
ATOM 689 N N . LYS A 1 96 ? 7.206 -7.782 -18.652 1.00 63.00 96 LYS A N 1
ATOM 690 C CA . LYS A 1 96 ? 8.353 -7.190 -19.366 1.00 63.00 96 LYS A CA 1
ATOM 691 C C . LYS A 1 96 ? 9.692 -7.790 -18.926 1.00 63.00 96 LYS A C 1
ATOM 693 O O . LYS A 1 96 ? 10.556 -8.044 -19.756 1.00 63.00 96 LYS A O 1
ATOM 698 N N . LYS A 1 97 ? 9.861 -8.080 -17.630 1.00 62.38 97 LYS A N 1
ATOM 699 C CA . LYS A 1 97 ? 11.067 -8.744 -17.106 1.00 62.38 97 LYS A CA 1
ATOM 700 C C . LYS A 1 97 ? 11.172 -10.207 -17.552 1.00 62.38 97 LYS A C 1
ATOM 702 O O . LYS A 1 97 ? 12.285 -10.694 -17.713 1.00 62.38 97 LYS A O 1
ATOM 707 N N . ALA A 1 98 ? 10.048 -10.901 -17.735 1.00 60.53 98 ALA A N 1
ATOM 708 C CA . ALA A 1 98 ? 10.027 -12.245 -18.306 1.00 60.53 98 ALA A CA 1
ATOM 709 C C . ALA A 1 98 ? 10.400 -12.219 -19.799 1.00 60.53 98 ALA A C 1
ATOM 711 O O . ALA A 1 98 ? 11.264 -12.991 -20.200 1.00 60.53 98 ALA A O 1
ATOM 712 N N . ALA A 1 99 ? 9.851 -11.272 -20.570 1.00 59.31 99 ALA A N 1
ATOM 713 C CA . ALA A 1 99 ? 10.172 -11.083 -21.989 1.00 59.31 99 ALA A CA 1
ATOM 714 C C . ALA A 1 99 ? 11.655 -10.726 -22.226 1.00 59.31 99 ALA A C 1
ATOM 716 O O . ALA A 1 99 ? 12.319 -11.341 -23.056 1.00 59.31 99 ALA A O 1
ATOM 717 N N . ALA A 1 100 ? 12.226 -9.829 -21.415 1.00 57.59 100 ALA A N 1
ATOM 718 C CA . ALA A 1 100 ? 13.648 -9.481 -21.504 1.00 57.59 100 ALA A CA 1
ATOM 719 C C . ALA A 1 100 ? 14.585 -10.650 -21.127 1.00 57.59 100 ALA A C 1
ATOM 721 O O . ALA A 1 100 ? 15.740 -10.696 -21.554 1.00 57.59 100 ALA A O 1
ATOM 722 N N . LYS A 1 101 ? 14.106 -11.608 -20.317 1.00 54.34 101 LYS A N 1
ATOM 723 C CA . LYS A 1 101 ? 14.885 -12.795 -19.940 1.00 54.34 101 LYS A CA 1
ATOM 724 C C . LYS A 1 101 ? 14.947 -13.814 -21.083 1.00 54.34 101 LYS A C 1
ATOM 726 O O . LYS A 1 101 ? 15.998 -14.412 -21.271 1.00 54.34 101 LYS A O 1
ATOM 731 N N . SER A 1 102 ? 13.875 -13.951 -21.867 1.00 51.66 102 SER A N 1
ATOM 732 C CA . SER A 1 102 ? 13.850 -14.793 -23.074 1.00 51.66 102 SER A CA 1
ATOM 733 C C . SER A 1 102 ? 14.730 -14.257 -24.209 1.00 51.66 102 SER A C 1
ATOM 735 O O . SER A 1 102 ? 15.369 -15.041 -24.897 1.00 51.66 102 SER A O 1
ATOM 737 N N . GLU A 1 103 ? 14.861 -12.936 -24.364 1.00 47.91 103 GLU A N 1
ATOM 738 C CA . GLU A 1 103 ? 15.716 -12.343 -25.411 1.00 47.91 103 GLU A CA 1
ATOM 739 C C . GLU A 1 103 ? 17.222 -12.427 -25.098 1.00 47.91 103 GLU A C 1
ATOM 741 O O . GLU A 1 103 ? 18.062 -12.298 -25.990 1.00 47.91 103 GLU A O 1
ATOM 746 N N . THR A 1 104 ? 17.588 -12.656 -23.833 1.00 47.44 104 THR A N 1
ATOM 747 C CA . THR A 1 104 ? 18.997 -12.808 -23.430 1.00 47.44 104 THR A CA 1
ATOM 748 C C . THR A 1 104 ? 19.519 -14.230 -23.692 1.00 47.44 104 THR A C 1
ATOM 750 O O . THR A 1 104 ? 20.718 -14.405 -23.890 1.00 47.44 104 THR A O 1
ATOM 753 N N . GLU A 1 105 ? 18.645 -15.241 -23.744 1.00 43.69 105 GLU A N 1
ATOM 754 C CA . GLU A 1 105 ? 19.049 -16.639 -23.968 1.00 43.69 105 GLU A CA 1
ATOM 755 C C . GLU A 1 105 ? 19.305 -16.954 -25.458 1.00 43.69 105 GLU A C 1
ATOM 757 O O . GLU A 1 105 ? 20.187 -17.749 -25.771 1.00 43.69 105 GLU A O 1
ATOM 762 N N . GLU A 1 106 ? 18.643 -16.257 -26.393 1.00 41.97 106 GLU A N 1
ATOM 763 C CA . GLU A 1 106 ? 18.831 -16.465 -27.843 1.00 41.97 106 GLU A CA 1
ATOM 764 C C . GLU A 1 106 ? 20.159 -15.893 -28.383 1.00 41.97 106 GLU A C 1
ATOM 766 O O . GLU A 1 106 ? 20.694 -16.373 -29.381 1.00 41.97 106 GLU A O 1
ATOM 771 N N . LYS A 1 107 ? 20.764 -14.912 -27.699 1.00 40.44 107 LYS A N 1
ATOM 772 C CA . LYS A 1 107 ? 22.070 -14.343 -28.091 1.00 40.44 107 LYS A CA 1
ATOM 773 C C . LYS A 1 107 ? 23.290 -15.108 -27.569 1.00 40.44 107 LYS A C 1
ATOM 775 O O . LYS A 1 107 ? 24.402 -14.747 -27.937 1.00 40.44 107 LYS A O 1
ATOM 780 N N . SER A 1 108 ? 23.115 -16.134 -26.731 1.00 40.66 108 SER A N 1
ATOM 781 C CA . SER A 1 108 ? 24.239 -16.903 -26.165 1.00 40.66 108 SER A CA 1
ATOM 782 C C . SER A 1 108 ? 24.521 -18.228 -26.890 1.00 40.66 108 SER A C 1
ATOM 784 O O . SER A 1 108 ? 25.405 -18.967 -26.458 1.00 40.66 108 SER A O 1
ATOM 786 N N . ASN A 1 109 ? 23.792 -18.541 -27.966 1.00 44.78 109 ASN A N 1
ATOM 787 C CA . ASN A 1 109 ? 23.979 -19.761 -28.756 1.00 44.78 109 ASN A CA 1
ATOM 788 C C . ASN A 1 109 ? 23.941 -19.472 -30.269 1.00 44.78 109 ASN A C 1
ATOM 790 O O . ASN A 1 109 ? 23.193 -20.103 -31.017 1.00 44.78 109 ASN A O 1
ATOM 794 N N . LYS A 1 110 ? 24.703 -18.467 -30.712 1.00 38.09 110 LYS A N 1
ATOM 795 C CA . LYS A 1 110 ? 25.021 -18.255 -32.126 1.00 38.09 110 LYS A CA 1
ATOM 796 C C . LYS A 1 110 ? 26.464 -17.805 -32.293 1.00 38.09 110 LYS A C 1
ATOM 798 O O . LYS A 1 110 ? 26.902 -16.970 -31.473 1.00 38.09 110 LYS A O 1
#

pLDDT: mean 70.32, std 17.94, range [38.09, 91.75]

Secondary structure (DSSP, 8-state):
-------------------S-TTHHHHHHHHHHHHHHHHHTHHHHHHTT-TTPPTTTTHHHHHHHHHHH-TT----HHHHHHHHHHHHHHHHHHHHHHHHHHHHHHTT--

Sequence (110 aa):
MKNALVAIIVIASSTMAFAAGHKGEHQAKMSEQKVAINKACEADAATAGCTGKEFGGGLMKCLHAYKKANKGFELSEGCKSATHAMRSEKSEMKAKKAAAKSETEEKSNK

Radius of gyration: 25.47 Å; chains: 1; bounding box: 67×43×73 Å